Protein AF-A0AA37NNX9-F1 (afdb_monomer_lite)

Sequence (113 aa):
MVSQMIQGKPTCEQFVPADNYEEFCKSINTIPRVMTVKAEILMCTTKAEKIECCRTYFNQILEEKDPQRTLQLVDLMNVMEREFGTFRIYPTEEFMAREEVKLYHEISMARDL

Radius of gyration: 16.68 Å; chains: 1; bounding box: 43×52×29 Å

Structure (mmCIF, N/CA/C/O backbone):
data_AF-A0AA37NNX9-F1
#
_entry.id   AF-A0AA37NNX9-F1
#
loop_
_atom_site.group_PDB
_atom_site.id
_atom_site.type_symbol
_atom_site.label_atom_id
_atom_site.label_alt_id
_atom_site.label_comp_id
_atom_site.label_asym_id
_atom_site.label_entity_id
_atom_site.label_seq_id
_atom_site.pdbx_PDB_ins_code
_atom_site.Cartn_x
_atom_site.Cartn_y
_atom_site.Cartn_z
_atom_site.occupancy
_atom_site.B_iso_or_equiv
_atom_site.auth_seq_id
_atom_site.auth_comp_id
_atom_site.auth_asym_id
_atom_site.auth_atom_id
_atom_site.pdbx_PDB_model_num
ATOM 1 N N . MET A 1 1 ? -19.461 39.143 3.753 1.00 37.41 1 MET A N 1
ATOM 2 C CA . MET A 1 1 ? -18.882 38.564 2.522 1.00 37.41 1 MET A CA 1
ATOM 3 C C . MET A 1 1 ? -17.465 38.133 2.851 1.00 37.41 1 MET A C 1
ATOM 5 O O . MET A 1 1 ? -16.612 38.996 2.985 1.00 37.41 1 MET A O 1
ATOM 9 N N . VAL A 1 2 ? -17.231 36.841 3.094 1.00 35.09 2 VAL A N 1
ATOM 10 C CA . VAL A 1 2 ? -15.882 36.310 3.345 1.00 35.09 2 VAL A CA 1
ATOM 11 C C . VAL A 1 2 ? -15.503 35.504 2.113 1.00 35.09 2 VAL A C 1
ATOM 13 O O . VAL A 1 2 ? -16.084 34.453 1.853 1.00 35.09 2 VAL A O 1
ATOM 16 N N . SER A 1 3 ? -14.618 36.085 1.306 1.00 36.00 3 SER A N 1
ATOM 17 C CA . SER A 1 3 ? -14.086 35.472 0.096 1.00 36.00 3 SER A CA 1
ATOM 18 C C . SER A 1 3 ? -12.916 34.562 0.455 1.00 36.00 3 SER A C 1
ATOM 20 O O . SER A 1 3 ? -12.121 34.863 1.342 1.00 36.00 3 SER A O 1
ATOM 22 N N . GLN A 1 4 ? -12.874 33.437 -0.244 1.00 47.75 4 GLN A N 1
ATOM 23 C CA . GLN A 1 4 ? -11.969 32.306 -0.107 1.00 47.75 4 GLN A CA 1
ATOM 24 C C . GLN A 1 4 ? -10.490 32.705 -0.213 1.00 47.75 4 GLN A C 1
ATOM 26 O O . GLN A 1 4 ? -10.123 33.509 -1.067 1.00 47.75 4 GLN A O 1
ATOM 31 N N . MET A 1 5 ? -9.634 32.046 0.570 1.00 36.66 5 MET A N 1
ATOM 32 C CA . MET A 1 5 ? -8.229 31.844 0.219 1.00 36.66 5 MET A CA 1
ATOM 33 C C . MET A 1 5 ? -7.886 30.375 0.449 1.00 36.66 5 MET A C 1
ATOM 35 O O . MET A 1 5 ? -7.759 29.909 1.577 1.00 36.66 5 MET A O 1
ATOM 39 N N . ILE A 1 6 ? -7.792 29.645 -0.659 1.00 47.00 6 ILE A N 1
ATOM 40 C CA . ILE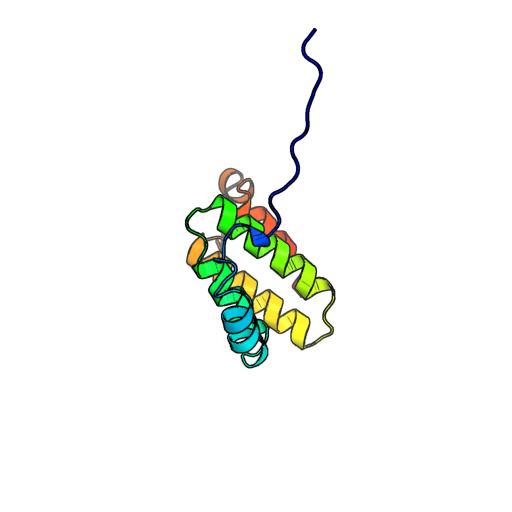 A 1 6 ? -7.205 28.311 -0.743 1.00 47.00 6 ILE A CA 1
ATOM 41 C C . ILE A 1 6 ? -5.706 28.509 -0.493 1.00 47.00 6 ILE A C 1
ATOM 43 O O . ILE A 1 6 ? -4.994 28.978 -1.379 1.00 47.00 6 ILE A O 1
ATOM 47 N N . GLN A 1 7 ? -5.236 28.247 0.727 1.00 40.09 7 GLN A N 1
ATOM 48 C CA . GLN A 1 7 ? -3.803 28.233 1.014 1.00 40.09 7 GLN A CA 1
ATOM 49 C C . GLN A 1 7 ? -3.219 26.893 0.564 1.00 40.09 7 GLN A C 1
ATOM 51 O O . GLN A 1 7 ? -3.774 25.831 0.838 1.00 40.09 7 GLN A O 1
ATOM 56 N N . GLY A 1 8 ? -2.152 26.994 -0.230 1.00 38.50 8 GLY A N 1
ATOM 57 C CA . GLY A 1 8 ? -1.544 25.910 -0.987 1.00 38.50 8 GLY A CA 1
ATOM 58 C C . GLY A 1 8 ? -1.035 24.749 -0.137 1.00 38.50 8 GLY A C 1
ATOM 59 O O . GLY A 1 8 ? -0.734 24.887 1.045 1.00 38.50 8 GLY A O 1
ATOM 60 N N . LYS A 1 9 ? -0.943 23.594 -0.797 1.00 40.47 9 LYS A N 1
ATOM 61 C CA . LYS A 1 9 ? -0.335 22.367 -0.280 1.00 40.47 9 LYS A CA 1
ATOM 62 C C . LYS A 1 9 ? 1.076 22.651 0.260 1.00 40.47 9 LYS A C 1
ATOM 64 O O . LYS A 1 9 ? 1.838 23.315 -0.446 1.00 40.47 9 LYS A O 1
ATOM 69 N N . PRO A 1 10 ? 1.457 22.133 1.436 1.00 38.31 10 PRO A N 1
ATOM 70 C CA . PRO A 1 10 ? 2.846 22.170 1.865 1.00 38.31 10 PRO A CA 1
ATOM 71 C C . PRO A 1 10 ? 3.668 21.227 0.975 1.00 38.31 10 PRO A C 1
ATOM 73 O O . PRO A 1 10 ? 3.426 20.023 0.925 1.00 38.31 10 PRO A O 1
ATOM 76 N N . THR A 1 11 ? 4.618 21.782 0.227 1.00 44.00 11 THR A N 1
ATOM 77 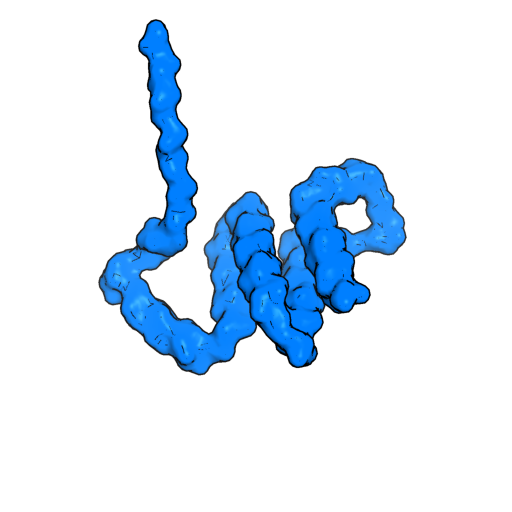C CA . THR A 1 11 ? 5.697 21.027 -0.419 1.00 44.00 11 THR A CA 1
ATOM 78 C C . THR A 1 11 ? 6.756 20.658 0.623 1.00 44.00 11 THR A C 1
ATOM 80 O O . THR A 1 11 ? 6.946 21.376 1.605 1.00 44.00 11 THR A O 1
ATOM 83 N N . CYS A 1 12 ? 7.453 19.538 0.404 1.00 41.16 12 CYS A N 1
ATOM 84 C CA . CYS A 1 12 ? 8.428 18.888 1.298 1.00 41.16 12 CYS A CA 1
ATOM 85 C C . CYS A 1 12 ? 9.572 19.773 1.852 1.00 41.16 12 CYS A C 1
ATOM 87 O O . CYS A 1 12 ? 10.352 19.310 2.679 1.00 41.16 12 CYS A O 1
ATOM 89 N N . GLU A 1 13 ? 9.673 21.039 1.450 1.00 41.22 13 GLU A N 1
ATOM 90 C CA . GLU A 1 13 ? 10.675 22.006 1.918 1.00 41.22 13 GLU A CA 1
ATOM 91 C C . GLU A 1 13 ? 10.465 22.466 3.373 1.00 41.22 13 GLU A C 1
ATOM 93 O O . GLU A 1 13 ? 11.336 23.113 3.943 1.00 41.22 13 GLU A O 1
ATOM 98 N N . GLN A 1 14 ? 9.334 22.135 4.005 1.00 45.31 14 GLN A N 1
ATOM 99 C CA . GLN A 1 14 ? 9.015 22.612 5.359 1.00 45.31 14 GLN A CA 1
ATOM 100 C C . GLN A 1 14 ? 9.547 21.733 6.505 1.00 45.31 14 GLN A C 1
ATOM 102 O O . GLN A 1 14 ? 9.387 22.104 7.666 1.00 45.31 14 GLN A O 1
ATOM 107 N N . PHE A 1 15 ? 10.182 20.591 6.213 1.00 50.72 15 PHE A N 1
ATOM 108 C CA . PHE A 1 15 ? 10.509 19.583 7.236 1.00 50.72 15 PHE A CA 1
ATOM 109 C C . PHE A 1 15 ? 12.007 19.323 7.458 1.00 50.72 15 PHE A C 1
ATOM 111 O O . PHE A 1 15 ? 12.357 18.556 8.355 1.00 50.72 15 PHE A O 1
ATOM 118 N N . VAL A 1 16 ? 12.900 19.983 6.715 1.00 44.69 16 VAL A N 1
ATOM 119 C CA . VAL A 1 16 ? 14.355 19.882 6.920 1.00 44.69 16 VAL A CA 1
ATOM 120 C C . VAL A 1 16 ? 14.908 21.285 7.183 1.00 44.69 16 VAL A C 1
ATOM 122 O O . VAL A 1 16 ? 14.663 22.177 6.371 1.00 44.69 16 VAL A O 1
ATOM 125 N N . PRO A 1 17 ? 15.638 21.526 8.291 1.00 49.56 17 PRO A N 1
ATOM 126 C CA . PRO A 1 17 ? 16.347 22.788 8.487 1.00 49.56 17 PRO A CA 1
ATOM 127 C C . PRO A 1 17 ? 17.224 23.067 7.261 1.00 49.56 17 PRO A C 1
ATOM 129 O O . PRO A 1 17 ? 17.950 22.172 6.827 1.00 49.56 17 PRO A O 1
ATOM 132 N N . ALA A 1 18 ? 17.147 24.276 6.693 1.00 50.47 18 ALA A N 1
ATOM 133 C CA . ALA A 1 18 ? 17.820 24.635 5.436 1.00 50.47 18 ALA A CA 1
ATOM 134 C C . ALA A 1 18 ? 19.324 24.297 5.447 1.00 50.47 18 ALA A C 1
ATOM 136 O O . ALA A 1 18 ? 19.883 23.873 4.438 1.00 50.47 18 ALA A O 1
ATOM 137 N N . ASP A 1 19 ? 19.932 24.391 6.626 1.00 52.94 19 ASP A N 1
ATOM 138 C CA . ASP A 1 19 ? 21.348 24.140 6.897 1.00 52.94 19 ASP A CA 1
ATOM 139 C C . ASP A 1 19 ? 21.752 22.664 6.721 1.00 52.94 19 ASP A C 1
ATOM 141 O O . ASP A 1 19 ? 22.932 22.361 6.577 1.00 52.94 19 ASP A O 1
ATOM 145 N N . ASN A 1 20 ? 20.778 21.747 6.722 1.00 51.47 20 ASN A N 1
ATOM 146 C CA . ASN A 1 20 ? 20.988 20.299 6.662 1.00 51.47 20 ASN A CA 1
ATOM 147 C C . ASN A 1 20 ? 20.350 19.647 5.424 1.00 51.47 20 ASN A C 1
ATOM 149 O O . ASN A 1 20 ? 20.490 18.444 5.215 1.00 51.47 20 ASN A O 1
ATOM 153 N N . TYR A 1 21 ? 19.649 20.425 4.592 1.00 49.44 21 TYR A N 1
ATOM 154 C CA . TYR A 1 21 ? 18.981 19.931 3.385 1.00 49.44 21 TYR A CA 1
ATOM 155 C C . TYR A 1 21 ? 19.990 19.426 2.353 1.00 49.44 21 TYR A C 1
ATOM 157 O O . TYR A 1 21 ? 19.821 18.353 1.784 1.00 49.44 21 TYR A O 1
ATOM 165 N N . GLU A 1 22 ? 21.088 20.155 2.157 1.00 49.06 22 GLU A N 1
ATOM 166 C CA . GLU A 1 22 ? 22.102 19.788 1.170 1.00 49.06 22 GLU A CA 1
ATOM 167 C C . GLU A 1 22 ? 22.891 18.532 1.582 1.00 49.06 22 GLU A C 1
ATOM 169 O O . GLU A 1 22 ? 23.227 17.703 0.735 1.00 49.06 22 GLU A O 1
ATOM 174 N N . GLU A 1 23 ? 23.162 18.364 2.880 1.00 53.62 23 GLU A N 1
ATOM 175 C CA . GLU A 1 23 ? 23.858 17.194 3.431 1.00 53.62 23 GLU A CA 1
ATOM 176 C C . GLU A 1 23 ? 22.944 15.965 3.483 1.00 53.62 23 GLU A C 1
ATOM 178 O O . GLU A 1 23 ? 23.356 14.871 3.086 1.00 53.62 23 GLU A O 1
ATOM 183 N N . PHE A 1 24 ? 21.672 16.164 3.852 1.00 52.66 24 PHE A N 1
ATOM 184 C CA . PHE A 1 24 ? 20.626 15.155 3.732 1.00 52.66 24 PHE A CA 1
ATOM 185 C C . PHE A 1 24 ? 20.535 14.691 2.279 1.00 52.66 24 PHE A C 1
ATOM 187 O O . PHE A 1 24 ? 20.842 13.533 2.012 1.00 52.66 24 PHE A O 1
ATOM 194 N N . CYS A 1 25 ? 20.281 15.594 1.324 1.00 46.88 25 CYS A N 1
ATOM 195 C CA . CYS A 1 25 ? 20.231 15.289 -0.107 1.00 46.88 25 CYS A CA 1
ATOM 196 C C . CYS A 1 25 ? 21.498 14.582 -0.623 1.00 46.88 25 CYS A C 1
ATOM 198 O O . CYS A 1 25 ? 21.391 13.651 -1.419 1.00 46.88 25 CYS A O 1
ATOM 200 N N . LYS A 1 26 ? 22.702 14.964 -0.176 1.00 49.38 26 LYS A N 1
ATOM 201 C CA . LYS A 1 26 ? 23.955 14.266 -0.536 1.00 49.38 26 LYS A CA 1
ATOM 202 C C . LYS A 1 26 ? 24.019 12.847 0.038 1.00 49.38 26 LYS A C 1
ATOM 204 O O . LYS A 1 26 ? 24.477 11.951 -0.667 1.00 49.38 26 LYS A O 1
ATOM 209 N N . SER A 1 27 ? 23.522 12.630 1.258 1.00 49.81 27 SER A N 1
ATOM 210 C CA . SER A 1 27 ? 23.446 11.304 1.890 1.00 49.81 27 SER A CA 1
ATOM 211 C C . SER A 1 27 ? 22.441 10.373 1.203 1.00 49.81 27 SER A C 1
ATOM 213 O O . SER A 1 27 ? 22.705 9.184 1.061 1.00 49.81 27 SER A O 1
ATOM 215 N N . ILE A 1 28 ? 21.320 10.909 0.708 1.00 43.69 28 ILE A N 1
ATOM 216 C CA . ILE A 1 28 ? 20.298 10.123 0.004 1.00 43.69 28 ILE A CA 1
ATOM 217 C C . ILE A 1 28 ? 20.564 9.973 -1.500 1.00 43.69 28 ILE A C 1
ATOM 219 O O . ILE A 1 28 ? 20.001 9.075 -2.116 1.00 43.69 28 ILE A O 1
ATOM 223 N N . ASN A 1 29 ? 21.475 10.762 -2.082 1.00 42.91 29 ASN A N 1
ATOM 224 C CA . ASN A 1 29 ? 21.955 10.583 -3.461 1.00 42.91 29 ASN A CA 1
ATOM 225 C C . ASN A 1 29 ? 22.978 9.436 -3.619 1.00 42.91 29 ASN A C 1
ATOM 227 O O . ASN A 1 29 ? 23.209 8.979 -4.736 1.00 42.91 29 ASN A O 1
ATOM 231 N N . THR A 1 30 ? 23.589 8.956 -2.531 1.00 45.16 30 THR A N 1
ATOM 232 C CA . THR A 1 30 ? 24.459 7.759 -2.510 1.00 45.16 30 THR A CA 1
ATOM 233 C C . THR A 1 30 ? 23.733 6.491 -2.060 1.00 45.16 30 THR A C 1
ATOM 235 O O . THR A 1 30 ? 24.263 5.387 -2.193 1.00 45.16 30 THR A O 1
ATOM 238 N N . ILE A 1 31 ? 22.508 6.632 -1.560 1.00 43.09 31 ILE A N 1
ATOM 239 C CA . ILE A 1 31 ? 21.618 5.539 -1.185 1.00 43.09 31 ILE A CA 1
ATOM 240 C C . ILE A 1 31 ? 20.755 5.203 -2.416 1.00 43.09 31 ILE A C 1
ATOM 242 O O . ILE A 1 31 ? 20.212 6.113 -3.040 1.00 43.09 31 ILE A O 1
ATOM 246 N N . PRO A 1 32 ? 20.603 3.926 -2.818 1.00 46.78 32 PRO A N 1
ATOM 247 C CA . PRO A 1 32 ? 19.670 3.565 -3.884 1.00 46.78 32 PRO A CA 1
ATOM 248 C C . PRO A 1 32 ? 18.287 4.149 -3.564 1.00 46.78 32 PRO A C 1
ATOM 250 O O . PRO A 1 32 ? 17.791 3.888 -2.471 1.00 46.78 32 PRO A O 1
ATOM 253 N N . ARG A 1 33 ? 17.656 4.899 -4.487 1.00 48.75 33 ARG A N 1
ATOM 254 C CA . ARG A 1 33 ? 16.353 5.595 -4.294 1.00 48.75 33 ARG A CA 1
ATOM 255 C C . ARG A 1 33 ? 15.284 4.761 -3.563 1.00 48.75 33 ARG A C 1
ATOM 257 O O . ARG A 1 33 ? 14.463 5.301 -2.833 1.00 48.75 33 ARG A O 1
ATOM 264 N N . VAL A 1 34 ? 15.325 3.439 -3.726 1.00 46.41 34 VAL A N 1
ATOM 265 C CA . VAL A 1 34 ? 14.453 2.454 -3.063 1.00 46.41 34 VAL A CA 1
ATOM 266 C C . VAL A 1 34 ? 14.584 2.460 -1.528 1.00 46.41 34 VAL A C 1
ATOM 268 O O . VAL A 1 34 ? 13.592 2.304 -0.820 1.00 46.41 34 VAL A O 1
ATOM 271 N N . MET A 1 35 ? 15.792 2.653 -0.989 1.00 45.75 35 MET A N 1
ATOM 272 C CA . MET A 1 35 ? 16.031 2.746 0.459 1.00 45.75 35 MET A CA 1
ATOM 273 C C . MET A 1 35 ? 15.602 4.103 1.035 1.00 45.75 35 MET A C 1
ATOM 275 O O . MET A 1 35 ? 15.221 4.175 2.203 1.00 45.75 35 MET A O 1
ATOM 279 N N . THR A 1 36 ? 15.600 5.152 0.214 1.00 53.25 36 THR A N 1
ATOM 280 C CA . THR A 1 36 ? 15.258 6.522 0.607 1.00 53.25 36 THR A CA 1
ATOM 281 C C . THR A 1 36 ? 13.783 6.674 0.965 1.00 53.25 36 THR A C 1
ATOM 283 O O . THR A 1 36 ? 13.447 7.196 2.024 1.00 53.25 36 THR A O 1
ATOM 286 N N . VAL A 1 37 ? 12.888 6.127 0.142 1.00 56.44 37 VAL A N 1
ATOM 287 C CA . VAL A 1 37 ? 11.444 6.340 0.327 1.00 56.44 37 VAL A CA 1
ATOM 288 C C . VAL A 1 37 ? 10.869 5.503 1.472 1.00 56.44 37 VAL A C 1
ATOM 290 O O . VAL A 1 37 ? 9.958 5.929 2.182 1.00 56.44 37 VAL A O 1
ATOM 293 N N . LYS A 1 38 ? 11.465 4.335 1.742 1.00 60.16 38 LYS A N 1
ATOM 294 C CA . LYS A 1 38 ? 11.138 3.549 2.939 1.00 60.16 38 LYS A CA 1
ATOM 295 C C . LYS A 1 38 ? 11.471 4.322 4.218 1.00 60.16 38 LYS A C 1
ATOM 297 O O . LYS A 1 38 ? 10.706 4.249 5.175 1.00 60.16 38 LYS A O 1
ATOM 302 N N . ALA A 1 39 ? 12.581 5.065 4.228 1.00 58.91 39 ALA A N 1
ATOM 303 C CA . ALA A 1 39 ? 12.943 5.930 5.345 1.00 58.91 39 ALA A CA 1
ATOM 304 C C . ALA A 1 39 ? 11.970 7.112 5.477 1.00 58.91 39 ALA A C 1
ATOM 306 O O . ALA A 1 39 ? 11.527 7.391 6.583 1.00 58.91 39 ALA A O 1
ATOM 307 N N . GLU A 1 40 ? 11.556 7.739 4.374 1.00 61.06 40 GLU A N 1
ATOM 308 C CA . GLU A 1 40 ? 10.582 8.843 4.391 1.00 61.06 40 GLU A CA 1
ATOM 309 C C . GLU A 1 40 ? 9.216 8.421 4.959 1.00 61.06 40 GLU A C 1
ATOM 311 O O . GLU A 1 40 ? 8.702 9.086 5.856 1.00 61.06 40 GLU A O 1
ATOM 316 N N . ILE A 1 41 ? 8.671 7.268 4.543 1.00 66.56 41 ILE A N 1
ATOM 317 C CA . ILE A 1 41 ? 7.412 6.732 5.103 1.00 66.56 41 ILE A CA 1
ATOM 318 C C . ILE A 1 41 ? 7.560 6.413 6.603 1.00 66.56 41 ILE A C 1
ATOM 320 O O . ILE A 1 41 ? 6.629 6.618 7.384 1.00 66.56 41 ILE A O 1
ATOM 324 N N . LEU A 1 42 ? 8.728 5.918 7.029 1.00 64.12 42 LEU A N 1
ATOM 325 C CA . LEU A 1 42 ? 9.013 5.623 8.439 1.00 64.12 42 LEU A CA 1
ATOM 326 C C . LEU A 1 42 ? 9.196 6.889 9.295 1.00 64.12 42 LEU A C 1
ATOM 328 O O . LEU A 1 42 ? 8.975 6.824 10.503 1.00 64.12 42 LEU A O 1
ATOM 332 N N . MET A 1 43 ? 9.576 8.017 8.687 1.00 68.75 43 MET A N 1
ATOM 333 C CA . MET A 1 43 ? 9.758 9.312 9.358 1.00 68.75 43 MET A CA 1
ATOM 334 C C . MET A 1 43 ? 8.440 10.078 9.552 1.00 68.75 43 MET A C 1
ATOM 336 O O . MET A 1 43 ? 8.374 10.977 10.390 1.00 68.75 43 MET A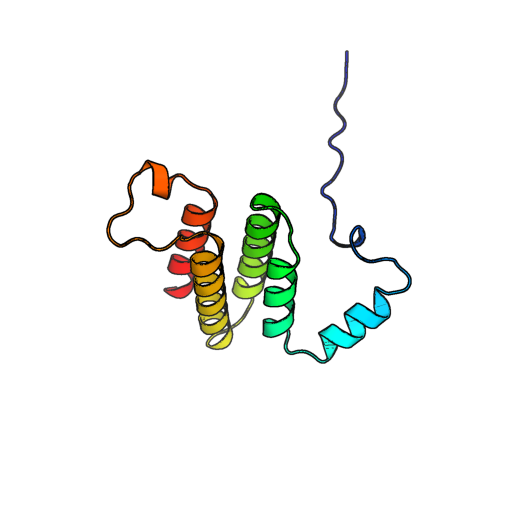 O 1
ATOM 340 N N . CYS A 1 44 ? 7.378 9.721 8.826 1.00 76.50 44 CYS A N 1
ATOM 341 C CA . CYS A 1 44 ? 6.042 10.268 9.049 1.00 76.50 44 CYS A CA 1
ATOM 342 C C . CYS A 1 44 ? 5.500 9.870 10.427 1.00 76.50 44 CYS A C 1
ATOM 344 O O . CYS A 1 44 ? 5.569 8.708 10.840 1.00 76.50 44 CYS A O 1
ATOM 346 N N . THR A 1 45 ? 4.892 10.827 11.125 1.00 76.38 45 THR A N 1
ATOM 347 C CA . THR A 1 45 ? 4.461 10.629 12.518 1.00 76.38 45 THR A CA 1
ATOM 348 C C . THR A 1 45 ? 2.989 10.254 12.631 1.00 76.38 45 THR A C 1
ATOM 350 O O . THR A 1 45 ? 2.595 9.548 13.562 1.00 76.38 45 THR A O 1
ATOM 353 N N . THR A 1 46 ? 2.173 10.657 11.656 1.00 85.69 46 THR A N 1
ATOM 354 C CA . THR A 1 46 ? 0.736 10.379 11.637 1.00 85.69 46 THR A CA 1
ATOM 355 C C . THR A 1 46 ? 0.351 9.378 10.548 1.00 85.69 46 THR A C 1
ATOM 357 O O . THR A 1 46 ? 1.032 9.206 9.537 1.00 85.69 46 THR A O 1
ATOM 360 N N . LYS A 1 47 ? -0.795 8.712 10.736 1.00 86.00 47 LYS A N 1
ATOM 361 C CA . LYS A 1 47 ? -1.352 7.779 9.746 1.00 86.00 47 LYS A CA 1
ATOM 362 C C . LYS A 1 47 ? -1.634 8.466 8.402 1.00 86.00 47 LYS A C 1
ATOM 364 O O . LYS A 1 47 ? -1.350 7.881 7.364 1.00 86.00 47 LYS A O 1
ATOM 369 N N . ALA A 1 48 ? -2.184 9.679 8.429 1.00 85.94 48 ALA A N 1
ATOM 370 C CA . ALA A 1 48 ? -2.538 10.423 7.222 1.00 85.94 48 ALA A CA 1
ATOM 371 C C . ALA A 1 48 ? -1.295 10.771 6.387 1.00 85.94 48 ALA A C 1
ATOM 373 O O . ALA A 1 48 ? -1.267 10.481 5.194 1.00 85.94 48 ALA A O 1
ATOM 374 N N . GLU A 1 49 ? -0.239 11.278 7.031 1.00 84.12 49 GLU A N 1
ATOM 375 C CA . GLU A 1 49 ? 1.045 11.568 6.375 1.00 84.12 49 GLU A CA 1
ATOM 376 C C . GLU A 1 49 ? 1.650 10.311 5.744 1.00 84.12 49 GLU A C 1
ATOM 378 O O . GLU A 1 49 ? 2.063 10.333 4.588 1.00 84.12 49 GLU A O 1
ATOM 383 N N . LYS A 1 50 ? 1.638 9.179 6.463 1.00 85.88 50 LYS A N 1
ATOM 384 C CA . LYS A 1 50 ? 2.150 7.911 5.923 1.00 85.88 50 LYS A CA 1
ATOM 385 C C . LYS A 1 50 ? 1.396 7.473 4.667 1.00 85.88 50 LYS A C 1
ATOM 387 O O . LYS A 1 50 ? 2.023 7.009 3.716 1.00 85.88 50 LYS A O 1
ATOM 392 N N . ILE A 1 51 ? 0.067 7.611 4.651 1.00 87.75 51 ILE A N 1
ATOM 393 C CA . ILE A 1 51 ? -0.762 7.269 3.483 1.00 87.75 51 ILE A CA 1
ATOM 394 C C . ILE A 1 51 ? -0.443 8.200 2.306 1.00 87.75 51 ILE A C 1
ATOM 396 O O . ILE A 1 51 ? -0.318 7.730 1.174 1.00 87.75 51 ILE A O 1
ATOM 400 N N . GLU A 1 52 ? -0.271 9.498 2.555 1.00 88.00 52 GLU A N 1
ATOM 401 C CA . GLU A 1 52 ? 0.093 10.472 1.521 1.00 88.00 52 GLU A CA 1
ATOM 402 C C . GLU A 1 52 ? 1.488 10.201 0.935 1.00 88.00 52 GLU A C 1
ATOM 404 O O . GLU A 1 52 ? 1.657 10.201 -0.289 1.00 88.00 52 GLU A O 1
ATOM 409 N N . CYS A 1 53 ? 2.469 9.872 1.778 1.00 85.75 53 CYS A N 1
ATOM 410 C CA . CYS A 1 53 ? 3.796 9.451 1.331 1.00 85.75 53 CYS A CA 1
ATOM 411 C C . CYS A 1 53 ? 3.739 8.160 0.504 1.00 85.75 53 CYS A C 1
ATOM 413 O O . CYS A 1 53 ? 4.344 8.100 -0.566 1.00 85.75 53 CYS A O 1
ATOM 415 N N . CYS A 1 54 ? 2.951 7.163 0.927 1.00 88.31 54 CYS A N 1
ATOM 416 C CA . CYS A 1 54 ? 2.737 5.944 0.138 1.00 88.31 54 CYS A CA 1
ATOM 417 C C . CYS A 1 54 ? 2.140 6.260 -1.242 1.00 88.31 54 CYS A C 1
ATOM 419 O O . CYS A 1 54 ? 2.584 5.705 -2.244 1.00 88.31 54 CYS A O 1
ATOM 421 N N . ARG A 1 55 ? 1.164 7.174 -1.315 1.00 90.38 55 ARG A N 1
ATOM 422 C CA . ARG A 1 55 ? 0.526 7.576 -2.579 1.00 90.38 55 ARG A CA 1
ATOM 423 C C . ARG A 1 55 ? 1.490 8.334 -3.494 1.00 90.38 55 ARG A C 1
ATOM 425 O O . ARG A 1 55 ? 1.496 8.107 -4.701 1.00 90.38 55 ARG A O 1
ATOM 432 N N . THR A 1 56 ? 2.317 9.205 -2.925 1.00 87.56 56 THR A N 1
ATOM 433 C CA . THR A 1 56 ? 3.358 9.925 -3.670 1.00 87.56 56 THR A CA 1
ATOM 434 C C . THR A 1 56 ? 4.375 8.952 -4.254 1.00 87.56 56 THR A C 1
ATOM 436 O O . THR A 1 56 ? 4.681 9.032 -5.443 1.00 87.56 56 THR A O 1
ATOM 439 N N . TYR A 1 57 ? 4.834 7.986 -3.455 1.00 87.19 57 TYR A N 1
ATOM 440 C CA . TYR A 1 57 ? 5.767 6.971 -3.930 1.00 87.19 57 TYR A CA 1
ATOM 441 C C . TYR A 1 57 ? 5.151 6.070 -4.995 1.00 87.19 57 TYR A C 1
ATOM 443 O O . TYR A 1 57 ? 5.786 5.806 -6.009 1.00 87.19 57 TYR A O 1
ATOM 451 N N . PHE A 1 58 ? 3.896 5.655 -4.815 1.00 91.06 58 PHE A N 1
ATOM 452 C CA . PHE A 1 58 ? 3.179 4.877 -5.819 1.00 91.06 58 PHE A CA 1
ATOM 453 C C . PHE A 1 58 ? 3.197 5.562 -7.192 1.00 91.06 58 PHE A C 1
ATOM 455 O O . PHE A 1 58 ? 3.576 4.932 -8.175 1.00 91.06 58 PHE A O 1
ATOM 462 N N . ASN A 1 59 ? 2.888 6.862 -7.254 1.00 88.81 59 ASN A N 1
ATOM 463 C CA . ASN A 1 59 ? 2.923 7.613 -8.511 1.00 88.81 59 ASN A CA 1
ATOM 464 C C . ASN A 1 59 ? 4.321 7.646 -9.148 1.00 88.81 59 ASN A C 1
ATOM 466 O O . ASN A 1 59 ? 4.425 7.542 -10.363 1.00 88.81 59 ASN A O 1
ATOM 470 N N . GLN A 1 60 ? 5.384 7.745 -8.344 1.00 85.94 60 GLN A N 1
ATOM 471 C CA . GLN A 1 60 ? 6.759 7.682 -8.851 1.00 85.94 60 GLN A CA 1
ATOM 472 C C . GLN A 1 60 ? 7.091 6.294 -9.411 1.00 85.94 60 GLN A C 1
ATOM 474 O O . GLN A 1 60 ? 7.708 6.191 -10.466 1.00 85.94 60 GLN A O 1
ATOM 479 N N . ILE A 1 61 ? 6.651 5.222 -8.741 1.00 87.19 61 ILE A N 1
ATOM 480 C CA . ILE A 1 61 ? 6.873 3.848 -9.209 1.00 87.19 61 ILE A CA 1
ATOM 481 C C . ILE A 1 61 ? 6.182 3.605 -10.557 1.00 87.19 61 ILE A C 1
ATOM 483 O O . ILE A 1 61 ? 6.717 2.885 -11.394 1.00 87.19 61 ILE A O 1
ATOM 487 N N . LEU A 1 62 ? 5.015 4.209 -10.802 1.00 86.94 62 LEU A N 1
ATOM 488 C CA . LEU A 1 62 ? 4.308 4.061 -12.080 1.00 86.94 62 LEU A CA 1
ATOM 489 C C . LEU A 1 62 ? 5.095 4.603 -13.287 1.00 86.94 62 LEU A C 1
ATOM 491 O O . LEU A 1 62 ? 4.813 4.199 -14.414 1.00 86.94 62 LEU A O 1
ATOM 495 N N . GLU A 1 63 ? 6.073 5.484 -13.070 1.00 87.50 63 GLU A N 1
ATOM 496 C CA . GLU A 1 63 ? 6.957 6.003 -14.122 1.00 87.50 63 GLU A CA 1
ATOM 497 C C . GLU A 1 63 ? 8.140 5.061 -14.428 1.00 87.50 63 GLU A C 1
ATOM 499 O O . GLU A 1 63 ? 8.819 5.218 -15.448 1.00 87.50 63 GLU A O 1
ATOM 504 N N . GLU A 1 64 ? 8.389 4.071 -13.567 1.00 84.06 64 GLU A N 1
ATOM 505 C CA . GLU A 1 64 ? 9.484 3.112 -13.701 1.00 84.06 64 GLU A CA 1
ATOM 506 C C . GLU A 1 64 ? 9.149 1.987 -14.692 1.00 84.06 64 GLU A C 1
ATOM 508 O O . GLU A 1 64 ? 7.994 1.697 -15.010 1.00 84.06 64 GLU A O 1
ATOM 513 N N . LYS A 1 65 ? 10.191 1.311 -15.187 1.00 84.75 65 LYS A N 1
ATOM 514 C CA . LYS A 1 65 ? 10.051 0.164 -16.098 1.00 84.75 65 LYS A CA 1
ATOM 515 C C . LYS A 1 65 ? 10.218 -1.158 -15.360 1.00 84.75 65 LYS A C 1
ATOM 517 O O . LYS A 1 65 ? 10.907 -1.248 -14.341 1.00 84.75 65 LYS A O 1
ATOM 522 N N . ASP A 1 66 ? 9.634 -2.214 -15.913 1.00 80.81 66 ASP A N 1
ATOM 523 C CA . ASP A 1 66 ? 9.856 -3.563 -15.403 1.00 80.81 66 ASP A CA 1
ATOM 524 C C . ASP A 1 66 ? 11.315 -4.006 -15.608 1.00 80.81 66 ASP A C 1
ATOM 526 O O . ASP A 1 66 ? 11.942 -3.641 -16.609 1.00 80.81 66 ASP A O 1
ATOM 530 N N . PRO A 1 67 ? 11.883 -4.791 -14.671 1.00 82.38 67 PRO A N 1
ATOM 531 C CA . PRO A 1 67 ? 11.235 -5.399 -13.496 1.00 82.38 67 PRO A CA 1
ATOM 532 C C . PRO A 1 67 ? 11.245 -4.522 -12.230 1.00 82.38 67 PRO A C 1
ATOM 534 O O . PRO A 1 67 ? 10.685 -4.911 -11.204 1.00 82.38 67 PRO A O 1
ATOM 537 N N . GLN A 1 68 ? 11.900 -3.358 -12.278 1.00 82.19 68 GLN A N 1
ATOM 538 C CA . GLN A 1 68 ? 12.108 -2.494 -11.115 1.00 82.19 68 GLN A CA 1
ATOM 539 C C . GLN A 1 68 ? 10.781 -1.986 -10.542 1.00 82.19 68 GLN A C 1
ATOM 541 O O . GLN A 1 68 ? 10.578 -2.040 -9.328 1.00 82.19 68 GLN A O 1
ATOM 546 N N . ARG A 1 69 ? 9.860 -1.589 -11.427 1.00 86.56 69 ARG A N 1
ATOM 547 C CA . ARG A 1 69 ? 8.490 -1.192 -11.086 1.00 86.56 69 ARG A CA 1
ATOM 548 C C . ARG A 1 69 ? 7.793 -2.254 -10.233 1.00 86.56 69 ARG A C 1
ATOM 550 O O . ARG A 1 69 ? 7.376 -1.964 -9.115 1.00 86.56 69 ARG A O 1
ATOM 557 N N . THR A 1 70 ? 7.717 -3.498 -10.714 1.00 87.19 70 THR A N 1
ATOM 558 C CA . THR A 1 70 ? 7.070 -4.603 -9.985 1.00 87.19 70 THR A CA 1
ATOM 559 C C . THR A 1 70 ? 7.678 -4.819 -8.600 1.00 87.19 70 THR A C 1
ATOM 561 O O . THR A 1 70 ? 6.937 -4.967 -7.629 1.00 87.19 70 THR A O 1
ATOM 564 N N . LEU A 1 71 ? 9.011 -4.810 -8.486 1.00 86.00 71 LEU A N 1
ATOM 565 C CA . LEU A 1 71 ? 9.694 -4.988 -7.199 1.00 86.00 71 LEU A CA 1
ATOM 566 C C . LEU A 1 71 ? 9.337 -3.872 -6.210 1.00 86.00 71 LEU A C 1
ATOM 568 O O . LEU A 1 71 ? 9.014 -4.151 -5.057 1.00 86.00 71 LEU A O 1
ATOM 572 N N . GLN A 1 72 ? 9.323 -2.620 -6.667 1.00 86.62 72 GLN A N 1
ATOM 573 C CA . GLN A 1 72 ? 8.981 -1.478 -5.819 1.00 86.62 72 GLN A CA 1
ATOM 574 C C . GLN A 1 72 ? 7.504 -1.462 -5.409 1.00 86.62 72 GLN A C 1
ATOM 576 O O . GLN A 1 72 ? 7.200 -1.085 -4.277 1.00 86.62 72 GLN A O 1
ATOM 581 N N . LEU A 1 73 ? 6.590 -1.902 -6.283 1.00 90.19 73 LEU A N 1
ATOM 582 C CA . LEU A 1 73 ? 5.175 -2.066 -5.930 1.00 90.19 73 LEU A CA 1
ATOM 583 C C . LEU A 1 73 ? 5.002 -3.127 -4.836 1.00 90.19 73 LEU A C 1
ATOM 585 O O . LEU A 1 73 ? 4.288 -2.888 -3.865 1.00 90.19 73 LEU A O 1
ATOM 589 N N . VAL A 1 74 ? 5.697 -4.266 -4.946 1.00 89.38 74 VAL A N 1
ATOM 590 C CA . VAL A 1 74 ? 5.686 -5.318 -3.913 1.00 89.38 74 VAL A CA 1
ATOM 591 C C . VAL A 1 74 ? 6.248 -4.796 -2.589 1.00 89.38 74 VAL A C 1
ATOM 593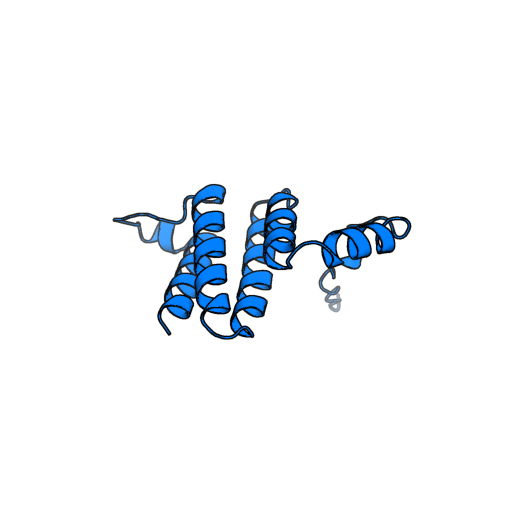 O O . VAL A 1 74 ? 5.648 -5.018 -1.536 1.00 89.38 74 VAL A O 1
ATOM 596 N N . ASP A 1 75 ? 7.358 -4.061 -2.623 1.00 88.38 75 ASP A N 1
ATOM 597 C CA . ASP A 1 75 ? 7.932 -3.457 -1.419 1.00 88.38 75 ASP A CA 1
ATOM 598 C C . ASP A 1 75 ? 6.976 -2.457 -0.758 1.00 88.38 75 ASP A C 1
ATOM 600 O O . ASP A 1 75 ? 6.833 -2.461 0.468 1.00 88.38 75 ASP A O 1
ATOM 604 N N . LEU A 1 76 ? 6.279 -1.634 -1.548 1.00 90.00 76 LEU A N 1
ATOM 605 C CA . LEU A 1 76 ? 5.285 -0.696 -1.032 1.00 90.00 76 LEU A CA 1
ATOM 606 C C . LEU A 1 76 ? 4.084 -1.423 -0.407 1.00 90.00 76 LEU A C 1
ATOM 608 O O . LEU A 1 76 ? 3.652 -1.054 0.686 1.00 90.00 76 LEU A O 1
ATOM 612 N N . MET A 1 77 ? 3.592 -2.495 -1.035 1.00 90.94 77 MET A N 1
ATOM 613 C CA . MET A 1 77 ? 2.541 -3.345 -0.459 1.00 90.94 77 MET A CA 1
ATOM 614 C C . MET A 1 77 ? 2.966 -3.916 0.901 1.00 90.94 77 MET A C 1
ATOM 616 O O . MET A 1 77 ? 2.219 -3.792 1.871 1.00 90.94 77 MET A O 1
ATOM 620 N N . ASN A 1 78 ? 4.192 -4.440 1.007 1.00 89.00 78 ASN A N 1
ATOM 621 C CA . ASN A 1 78 ? 4.736 -4.965 2.264 1.00 89.00 78 ASN A CA 1
ATOM 622 C C . ASN A 1 78 ? 4.814 -3.893 3.366 1.00 89.00 78 ASN A C 1
ATOM 624 O O . ASN A 1 78 ? 4.552 -4.174 4.538 1.00 89.00 78 ASN A O 1
ATOM 628 N N . VAL A 1 79 ? 5.175 -2.655 3.010 1.00 87.56 79 VAL A N 1
ATOM 629 C CA . VAL A 1 79 ? 5.178 -1.526 3.955 1.00 87.56 79 VAL A CA 1
ATOM 630 C C . VAL A 1 79 ? 3.762 -1.233 4.444 1.00 87.56 79 VAL A C 1
ATOM 632 O O . VAL A 1 79 ? 3.547 -1.127 5.650 1.00 87.56 79 VAL A O 1
ATOM 635 N N . MET A 1 80 ? 2.785 -1.157 3.542 1.00 90.38 80 MET A N 1
ATOM 636 C CA . MET A 1 80 ? 1.394 -0.879 3.909 1.00 90.38 80 MET A CA 1
ATOM 637 C C . MET A 1 80 ? 0.779 -1.982 4.777 1.00 90.38 80 MET A C 1
ATOM 639 O O . MET A 1 80 ? 0.058 -1.685 5.733 1.00 90.38 80 MET A O 1
ATOM 643 N N . GLU A 1 81 ? 1.109 -3.244 4.503 1.00 90.56 81 GLU A N 1
ATOM 644 C CA . GLU A 1 81 ? 0.699 -4.374 5.338 1.00 90.56 81 GLU A CA 1
ATOM 645 C C . GLU A 1 81 ? 1.262 -4.270 6.750 1.00 90.56 81 GLU A C 1
ATOM 647 O O . GLU A 1 81 ? 0.526 -4.441 7.722 1.00 90.56 81 GLU A O 1
ATOM 652 N N . ARG A 1 82 ? 2.551 -3.944 6.871 1.00 87.19 82 ARG A N 1
ATOM 653 C CA . ARG A 1 82 ? 3.215 -3.803 8.167 1.00 87.19 82 ARG A CA 1
ATOM 654 C C . ARG A 1 82 ? 2.673 -2.623 8.972 1.00 87.19 82 ARG A C 1
ATOM 656 O O . ARG A 1 82 ? 2.459 -2.763 10.172 1.00 87.19 82 ARG A O 1
ATOM 663 N N . GLU A 1 83 ? 2.489 -1.472 8.333 1.00 87.00 83 GLU A N 1
ATOM 664 C CA . GLU A 1 83 ? 2.137 -0.227 9.024 1.00 87.00 83 GLU A CA 1
ATOM 665 C C . GLU A 1 83 ? 0.641 -0.126 9.334 1.00 87.00 83 GLU A C 1
ATOM 667 O O . GLU A 1 83 ? 0.259 0.439 10.361 1.00 87.00 83 GLU A O 1
ATOM 672 N N . PHE A 1 84 ? -0.217 -0.673 8.469 1.00 89.38 84 PHE A N 1
ATOM 673 C CA . PHE A 1 84 ? -1.662 -0.487 8.584 1.00 89.38 84 PHE A CA 1
ATOM 674 C C . PHE A 1 84 ? -2.473 -1.783 8.673 1.00 89.38 84 PHE A C 1
ATOM 676 O O . PHE A 1 84 ? -3.676 -1.723 8.937 1.00 89.38 84 PHE A O 1
ATOM 683 N N . GLY A 1 85 ? -1.856 -2.950 8.464 1.00 90.00 85 GLY A N 1
ATOM 684 C CA . GLY A 1 85 ? -2.567 -4.229 8.462 1.00 90.00 85 GLY A CA 1
ATOM 685 C C . GLY A 1 85 ? -3.582 -4.333 7.324 1.00 90.00 85 GLY A C 1
ATOM 686 O O . GLY A 1 85 ? -4.707 -4.779 7.550 1.00 90.00 85 GLY A O 1
ATOM 687 N N . THR A 1 86 ? -3.211 -3.872 6.125 1.00 89.94 86 THR A N 1
ATOM 688 C CA . THR A 1 86 ? -4.092 -3.769 4.947 1.00 89.94 86 THR A CA 1
ATOM 689 C C . THR A 1 86 ? -4.460 -5.109 4.307 1.00 89.94 86 THR A C 1
ATOM 691 O O . THR A 1 86 ? -5.485 -5.180 3.631 1.00 89.94 86 THR A O 1
ATOM 694 N N . PHE A 1 87 ? -3.694 -6.180 4.535 1.00 88.50 87 PHE A N 1
ATOM 695 C CA . PHE A 1 87 ? -3.990 -7.502 3.978 1.00 88.50 87 PHE A CA 1
ATOM 696 C C . PHE A 1 87 ? -4.940 -8.316 4.870 1.00 88.50 87 PHE A C 1
ATOM 698 O O . PHE A 1 87 ? -4.673 -8.553 6.052 1.00 88.50 87 PHE A O 1
ATOM 705 N N . ARG A 1 88 ? -6.051 -8.788 4.289 1.00 87.94 88 ARG A N 1
ATOM 706 C CA . ARG A 1 88 ? -7.005 -9.719 4.914 1.00 87.94 88 ARG A CA 1
ATOM 707 C C . ARG A 1 88 ? -7.572 -10.679 3.873 1.00 87.94 88 ARG A C 1
ATOM 709 O O . ARG A 1 88 ? -7.939 -10.253 2.787 1.00 87.94 88 ARG A O 1
ATOM 716 N N . ILE A 1 89 ? -7.721 -11.951 4.246 1.00 85.38 89 ILE A N 1
ATOM 717 C CA . ILE A 1 89 ? -8.286 -12.999 3.372 1.00 85.38 89 ILE A CA 1
ATOM 718 C C . ILE A 1 89 ? -9.803 -12.806 3.175 1.00 85.38 89 IL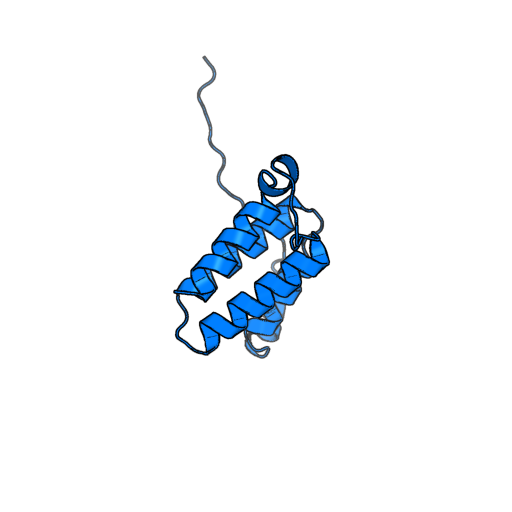E A C 1
ATOM 720 O O . ILE A 1 89 ? -10.323 -13.056 2.095 1.00 85.38 89 ILE A O 1
ATOM 724 N N . TYR A 1 90 ? -10.503 -12.311 4.201 1.00 88.19 90 TYR A N 1
ATOM 725 C CA . TYR A 1 90 ? -11.946 -12.042 4.169 1.00 88.19 90 TYR A CA 1
ATOM 726 C C . TYR A 1 90 ? -12.236 -10.645 4.738 1.00 88.19 90 TYR A C 1
ATOM 728 O O . TYR A 1 90 ? -12.623 -10.514 5.904 1.00 88.19 90 TYR A O 1
ATOM 736 N N . PRO A 1 91 ? -11.953 -9.575 3.976 1.00 88.81 91 PRO A N 1
ATOM 737 C CA . PRO A 1 91 ? -12.180 -8.216 4.441 1.00 88.81 91 PRO A CA 1
ATOM 738 C C . PRO A 1 91 ? -13.679 -7.896 4.499 1.00 88.81 91 PRO A C 1
ATOM 740 O O . PRO A 1 91 ? -14.456 -8.325 3.650 1.00 88.81 91 PRO A O 1
ATOM 743 N N . THR A 1 92 ? -14.088 -7.115 5.498 1.00 93.75 92 THR A N 1
ATOM 744 C CA . THR A 1 92 ? -15.440 -6.542 5.559 1.00 93.75 92 THR A CA 1
ATOM 745 C C . THR A 1 92 ? -15.538 -5.309 4.660 1.00 93.75 92 THR A C 1
ATOM 747 O O . THR A 1 92 ? -14.523 -4.679 4.359 1.00 93.75 92 THR A O 1
ATOM 750 N N . GLU A 1 93 ? -16.750 -4.900 4.280 1.00 93.50 93 GLU A N 1
ATOM 751 C CA . GLU A 1 93 ? -16.953 -3.668 3.498 1.00 93.50 93 GLU A CA 1
ATOM 752 C C . GLU A 1 93 ? -16.404 -2.428 4.217 1.00 93.50 93 GLU A C 1
ATOM 754 O O . GLU A 1 93 ? -15.709 -1.613 3.615 1.00 93.50 93 GLU A O 1
ATOM 759 N N . GLU A 1 94 ? -16.618 -2.326 5.532 1.00 94.25 94 GLU A N 1
ATOM 760 C CA . GLU A 1 94 ? -16.053 -1.251 6.357 1.00 94.25 94 GLU A CA 1
ATOM 761 C C . GLU A 1 94 ? -14.521 -1.231 6.335 1.00 94.25 94 GLU A C 1
ATOM 763 O O . GLU A 1 94 ? -13.902 -0.169 6.395 1.00 94.25 94 GLU A O 1
ATOM 768 N N . PHE A 1 95 ? -13.886 -2.404 6.261 1.00 92.62 95 PHE A N 1
ATOM 769 C CA . PHE A 1 95 ? -12.437 -2.503 6.143 1.00 92.62 95 PHE A CA 1
ATOM 770 C C . PHE A 1 95 ? -11.969 -2.043 4.759 1.00 92.62 95 PHE A C 1
ATOM 772 O O . PHE A 1 95 ? -11.040 -1.243 4.673 1.00 92.62 95 PHE A O 1
ATOM 779 N N . MET A 1 96 ? -12.658 -2.465 3.696 1.00 91.56 96 MET A N 1
ATOM 780 C CA . MET A 1 96 ? -12.391 -2.027 2.319 1.00 91.56 96 MET A CA 1
ATOM 781 C C . MET A 1 96 ? -12.644 -0.526 2.110 1.00 91.56 96 MET A C 1
ATOM 783 O O . MET A 1 96 ? -12.045 0.090 1.232 1.00 91.56 96 MET A O 1
ATOM 787 N N . ALA A 1 97 ? -13.507 0.091 2.921 1.00 93.94 97 ALA A N 1
ATOM 788 C CA . ALA A 1 97 ? -13.805 1.517 2.838 1.00 93.94 97 ALA A CA 1
ATOM 789 C C . ALA A 1 97 ? -12.651 2.420 3.316 1.00 93.94 97 ALA A C 1
ATOM 791 O O . ALA A 1 97 ? -12.635 3.608 2.969 1.00 93.94 97 ALA A O 1
ATOM 792 N N . ARG A 1 98 ? -11.693 1.875 4.079 1.00 93.81 98 ARG A N 1
ATOM 793 C CA . ARG A 1 98 ? -10.554 2.617 4.636 1.00 93.81 98 ARG A CA 1
ATOM 794 C C . ARG A 1 98 ? -9.598 3.080 3.540 1.00 93.81 98 ARG A C 1
ATOM 796 O O . ARG A 1 98 ? -9.322 2.348 2.591 1.00 93.81 98 ARG A O 1
ATOM 803 N N . GLU A 1 99 ? -9.060 4.284 3.691 1.00 94.00 99 GLU A N 1
ATOM 804 C CA . GLU A 1 99 ? -8.210 4.913 2.674 1.00 94.00 99 GLU A CA 1
ATOM 805 C C . GLU A 1 99 ? -6.925 4.127 2.404 1.00 94.00 99 GLU A C 1
ATOM 807 O O . GLU A 1 99 ? -6.552 3.945 1.246 1.00 94.00 99 GLU A O 1
ATOM 812 N N . GLU A 1 100 ? -6.286 3.592 3.447 1.00 93.44 100 GLU A N 1
ATOM 813 C CA . GLU A 1 100 ? -5.093 2.760 3.291 1.00 93.44 100 GLU A CA 1
ATOM 814 C C . GLU A 1 100 ? -5.377 1.463 2.518 1.00 93.44 100 GLU A C 1
ATOM 816 O O . GLU A 1 100 ? -4.537 1.003 1.751 1.00 93.44 100 GLU A O 1
ATOM 821 N N . VAL A 1 101 ? -6.567 0.877 2.684 1.00 94.44 101 VAL A N 1
ATOM 822 C CA . VAL A 1 101 ? -6.930 -0.393 2.041 1.00 94.44 101 VAL A CA 1
ATOM 823 C C . VAL A 1 101 ? -7.264 -0.154 0.572 1.00 94.44 101 VAL A C 1
ATOM 825 O O . VAL A 1 101 ? -6.846 -0.932 -0.283 1.00 94.44 101 VAL A O 1
ATOM 828 N N . LYS A 1 102 ? -7.933 0.963 0.262 1.00 95.38 102 LYS A N 1
ATOM 829 C CA . LYS A 1 102 ? -8.159 1.409 -1.120 1.00 95.38 102 LYS A CA 1
ATOM 830 C C . LYS A 1 102 ? -6.842 1.612 -1.865 1.00 95.38 102 LYS A C 1
ATOM 832 O O . LYS A 1 102 ? -6.669 1.047 -2.939 1.00 95.38 102 LYS A O 1
ATOM 837 N N . LEU A 1 103 ? -5.895 2.339 -1.265 1.00 95.12 103 LEU A N 1
ATOM 838 C CA . LEU A 1 103 ? -4.576 2.557 -1.863 1.00 95.12 103 LEU A CA 1
ATOM 839 C C . LEU A 1 103 ? -3.803 1.239 -2.042 1.00 95.12 103 LEU A C 1
ATOM 841 O O . LEU A 1 103 ? -3.232 1.011 -3.103 1.00 95.12 103 LEU A O 1
ATOM 845 N N . TYR A 1 104 ? -3.826 0.342 -1.051 1.00 94.81 104 TYR A N 1
ATOM 846 C CA . TYR A 1 104 ? -3.205 -0.981 -1.181 1.00 94.81 104 TYR A CA 1
ATOM 847 C C . TYR A 1 104 ? -3.787 -1.771 -2.366 1.00 94.81 104 TYR A C 1
ATOM 849 O O . TYR A 1 104 ? -3.049 -2.418 -3.110 1.00 94.81 104 TYR A O 1
ATOM 857 N N . HIS A 1 105 ? -5.104 -1.691 -2.576 1.00 93.81 105 HIS A N 1
ATOM 858 C CA . HIS A 1 105 ? -5.760 -2.348 -3.702 1.00 93.81 105 HIS A CA 1
ATOM 859 C C . HIS A 1 105 ? -5.367 -1.727 -5.051 1.00 93.81 105 HIS A C 1
ATOM 861 O O . HIS A 1 105 ? -5.055 -2.468 -5.979 1.00 93.81 105 HIS A O 1
ATOM 867 N N . GLU A 1 106 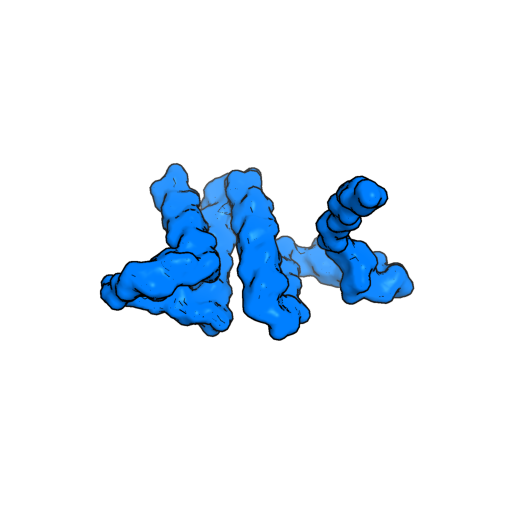? -5.296 -0.393 -5.143 1.00 95.19 106 GLU A N 1
ATOM 868 C CA . GLU A 1 106 ? -4.796 0.322 -6.331 1.00 95.19 106 GLU A CA 1
ATOM 869 C C . GLU A 1 106 ? -3.378 -0.144 -6.712 1.00 95.19 106 GLU A C 1
ATOM 871 O O . GLU A 1 106 ? -3.115 -0.459 -7.874 1.00 95.19 106 GLU A O 1
ATOM 876 N N . ILE A 1 107 ? -2.482 -0.261 -5.725 1.00 93.69 107 ILE A N 1
ATOM 877 C CA . ILE A 1 107 ? -1.098 -0.724 -5.922 1.00 93.69 107 ILE A CA 1
ATOM 878 C C . ILE A 1 107 ? -1.069 -2.186 -6.379 1.00 93.69 107 ILE A C 1
ATOM 880 O O . ILE A 1 107 ? -0.342 -2.525 -7.315 1.00 93.69 107 ILE A O 1
ATOM 884 N N . SER A 1 108 ? -1.876 -3.051 -5.754 1.00 92.25 108 SER A N 1
ATOM 885 C CA . SER A 1 108 ? -1.980 -4.459 -6.150 1.00 92.25 108 SER A CA 1
ATOM 886 C C . SER A 1 108 ? -2.451 -4.606 -7.595 1.00 92.25 108 SER A C 1
ATOM 888 O O . SER A 1 108 ? -1.907 -5.432 -8.318 1.00 92.25 108 SER A O 1
ATOM 890 N N . MET A 1 109 ? -3.437 -3.811 -8.020 1.00 93.38 109 MET A N 1
ATOM 891 C CA . MET A 1 109 ? -3.921 -3.824 -9.401 1.00 93.38 109 MET A CA 1
ATOM 892 C C . MET A 1 109 ? -2.845 -3.350 -10.379 1.00 93.38 109 MET A C 1
ATOM 894 O O . MET A 1 109 ? -2.660 -3.969 -11.419 1.00 93.38 109 MET A O 1
ATOM 898 N N . ALA A 1 110 ? -2.114 -2.284 -10.045 1.00 90.81 110 ALA A N 1
ATOM 899 C CA . ALA A 1 110 ? -1.049 -1.755 -10.896 1.00 90.81 110 ALA A CA 1
ATOM 900 C C . ALA A 1 110 ? 0.131 -2.721 -11.072 1.00 90.81 110 ALA A C 1
ATOM 902 O O . ALA A 1 110 ? 0.801 -2.684 -12.100 1.00 90.81 110 ALA A O 1
ATOM 903 N N . ARG A 1 111 ? 0.390 -3.584 -10.084 1.00 87.00 111 ARG A N 1
ATOM 904 C CA . ARG A 1 111 ? 1.438 -4.611 -10.160 1.00 87.00 111 ARG A CA 1
ATOM 905 C C . ARG A 1 111 ? 1.123 -5.688 -11.197 1.00 87.00 111 ARG A C 1
ATOM 907 O O . ARG A 1 111 ? 2.046 -6.234 -11.793 1.00 87.00 111 ARG A O 1
ATOM 914 N N . ASP A 1 112 ? -0.157 -5.993 -11.381 1.00 78.94 112 ASP A N 1
ATOM 915 C CA . ASP A 1 112 ? -0.623 -7.078 -12.246 1.00 78.94 112 ASP A CA 1
ATOM 916 C C . ASP A 1 112 ? -0.898 -6.607 -13.701 1.00 78.94 112 ASP A C 1
ATOM 918 O O . ASP A 1 112 ? -1.395 -7.396 -14.508 1.00 78.94 112 ASP A O 1
ATOM 922 N N . LEU A 1 113 ? -0.571 -5.343 -14.038 1.00 73.50 113 LEU A N 1
ATOM 923 C CA . LEU A 1 113 ? -0.708 -4.708 -15.366 1.00 73.50 113 LEU A CA 1
ATOM 924 C C . LEU A 1 113 ? 0.626 -4.591 -16.118 1.00 73.50 113 LEU A C 1
ATOM 926 O O . LEU A 1 113 ? 0.645 -4.962 -17.311 1.00 73.50 113 LEU A O 1
#

Organism: NCBI:txid154046

Secondary structure (DSSP, 8-state):
------PPPPPGGGSS-HHHHHHHHHHHHSS-HHHHHHHHHHH--SHHHHHHHHHHHHHHHTTSPTTHHHHHHHHHHHHHHHHH----SS--HHHHTSHHHHHHHHHHHHHT-

pLDDT: mean 73.12, std 20.48, range [35.09, 95.38]

Foldseek 3Di:
DDDDDPDDDDDPPPPDDPVCPVVVVVVCVPPDVLVVLLVVLVPDDDPVSNLVSLVVVLVVLLVDDPPSSLVSLVVSLVSLCVPPVLDDPDDDPVSCVDSSVVSSVVSVVSSVD